Protein AF-A0A2M7XWM3-F1 (afdb_monomer_lite)

Foldseek 3Di:
DLVQQVLLVVVVDAAEAEAQQDPDDDDPVSRPPHHYDYDNHHPDPVVRVVVVVVVCVVVPDPDDDDDDPPCPDHSVCVVVVVVVVD

Sequence (86 aa):
MKRLLPALFDTGLAIMILDDGSTDGLIEAEIHPAQFVRFPQNRGKGAVLKDGFEMARAAGFDFAVTLDADGQHPVTSVPAFLKSIK

Secondary structure (DSSP, 8-state):
-TTTHHHHHTTT---EEEEES-SSPPPGGGSTTSEEEEESS---HHHHHHHHHHHHHHTT-S------TTS-S-GGGHHHHHHHT-

pLDDT: mean 83.13, std 10.82, range [53.81, 96.88]

Radius of gyration: 13.06 Å; chains: 1; bounding box: 24×28×36 Å

Structure (mmCIF, N/CA/C/O backbone):
data_AF-A0A2M7XWM3-F1
#
_entry.id   AF-A0A2M7XWM3-F1
#
loop_
_atom_site.group_PDB
_atom_site.id
_atom_site.type_symbol
_atom_site.label_atom_id
_atom_site.label_alt_id
_atom_site.label_comp_id
_atom_site.label_asym_id
_atom_site.label_entity_id
_atom_site.label_seq_id
_atom_site.pdbx_PDB_ins_code
_atom_site.Cartn_x
_atom_site.Cartn_y
_atom_site.Cartn_z
_atom_site.occupancy
_atom_site.B_iso_or_equiv
_atom_site.auth_seq_id
_atom_site.auth_comp_id
_atom_site.auth_asym_id
_atom_site.auth_atom_id
_atom_site.pdbx_PDB_model_num
ATOM 1 N N . MET A 1 1 ? 4.688 -11.992 -1.366 1.00 60.97 1 MET A N 1
ATOM 2 C CA . MET A 1 1 ? 3.331 -11.406 -1.465 1.00 60.97 1 MET A CA 1
ATOM 3 C C . MET A 1 1 ? 2.163 -12.395 -1.344 1.00 60.97 1 MET A C 1
ATOM 5 O O . MET A 1 1 ? 1.351 -12.193 -0.456 1.00 60.97 1 MET A O 1
ATOM 9 N N . LYS A 1 2 ? 2.058 -13.478 -2.140 1.00 60.12 2 LYS A N 1
ATOM 10 C CA . LYS A 1 2 ? 0.880 -14.395 -2.136 1.00 60.12 2 LYS A CA 1
ATOM 11 C C . LYS A 1 2 ? 0.423 -14.927 -0.764 1.00 60.12 2 LYS A 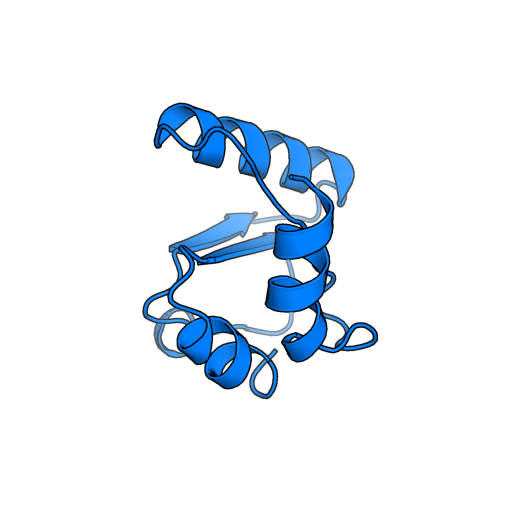C 1
ATOM 13 O O . LYS A 1 2 ? -0.754 -15.192 -0.576 1.00 60.12 2 LYS A O 1
ATOM 18 N N . ARG A 1 3 ? 1.342 -15.075 0.200 1.00 66.50 3 ARG A N 1
ATOM 19 C CA . ARG A 1 3 ? 1.030 -15.531 1.571 1.00 66.50 3 ARG A CA 1
ATOM 20 C C . ARG A 1 3 ? 0.555 -14.410 2.507 1.00 66.50 3 ARG A C 1
ATOM 22 O O . ARG A 1 3 ? -0.037 -14.709 3.532 1.00 66.50 3 ARG A O 1
ATOM 29 N N . LEU A 1 4 ? 0.837 -13.148 2.174 1.00 72.19 4 LEU A N 1
ATOM 30 C CA . LEU A 1 4 ? 0.515 -11.978 3.001 1.00 72.19 4 LEU A CA 1
ATOM 31 C C . LEU A 1 4 ? -0.886 -11.437 2.702 1.00 72.19 4 LEU A C 1
ATOM 33 O O . LEU A 1 4 ? -1.568 -10.987 3.616 1.00 72.19 4 LEU A O 1
ATOM 37 N N . LEU A 1 5 ? -1.318 -11.507 1.439 1.00 75.50 5 LEU A N 1
ATOM 38 C CA . LEU A 1 5 ? -2.581 -10.919 0.984 1.00 75.50 5 LEU A CA 1
ATOM 39 C C . LEU A 1 5 ? -3.816 -11.461 1.716 1.00 75.50 5 LEU A C 1
ATOM 41 O O . LEU A 1 5 ? -4.590 -10.633 2.185 1.00 75.50 5 LEU A O 1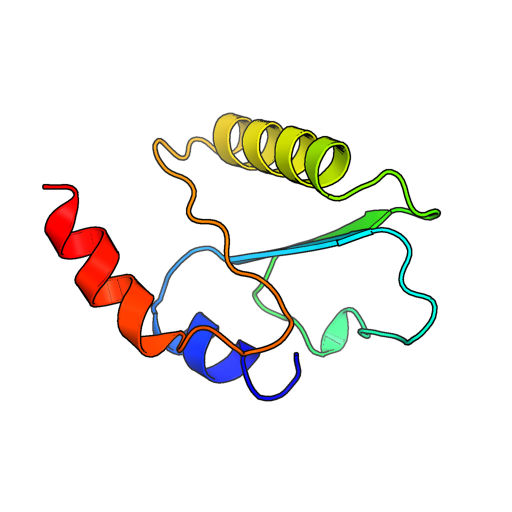
ATOM 45 N N . PRO A 1 6 ? -3.993 -12.787 1.916 1.00 77.94 6 PRO A N 1
ATOM 46 C CA . PRO A 1 6 ? -5.163 -13.288 2.639 1.00 77.94 6 PRO A CA 1
ATOM 47 C C . PRO A 1 6 ? -5.249 -12.726 4.063 1.00 77.94 6 PRO A C 1
ATOM 49 O O . PRO A 1 6 ? -6.276 -12.189 4.458 1.00 77.94 6 PRO A O 1
ATOM 52 N N . ALA A 1 7 ? -4.127 -12.737 4.792 1.00 77.81 7 ALA A N 1
ATOM 53 C CA . ALA A 1 7 ? -4.070 -12.214 6.154 1.00 77.81 7 ALA A CA 1
ATOM 54 C C . ALA A 1 7 ? -4.306 -10.697 6.221 1.00 77.81 7 ALA A C 1
ATOM 56 O O . ALA A 1 7 ? -4.834 -10.209 7.216 1.00 77.81 7 ALA A O 1
ATOM 57 N N . LEU A 1 8 ? -3.907 -9.947 5.185 1.00 79.69 8 LEU A N 1
ATOM 58 C CA . LEU A 1 8 ? -4.208 -8.519 5.083 1.00 79.69 8 LEU A CA 1
ATOM 59 C C . LEU A 1 8 ? -5.708 -8.310 4.857 1.00 79.69 8 LEU A C 1
ATOM 61 O O . LEU A 1 8 ? -6.308 -7.496 5.553 1.00 79.69 8 LEU A O 1
ATOM 65 N N . PHE A 1 9 ? -6.331 -9.065 3.950 1.00 82.38 9 PHE A N 1
ATOM 66 C CA . PHE A 1 9 ? -7.764 -8.945 3.662 1.00 82.38 9 PHE A CA 1
ATOM 67 C C . PHE A 1 9 ? -8.647 -9.284 4.866 1.00 82.38 9 PHE A C 1
ATOM 69 O O . PHE A 1 9 ? -9.649 -8.605 5.089 1.00 82.38 9 PHE A O 1
ATOM 76 N N . ASP A 1 10 ? -8.226 -10.229 5.706 1.00 83.81 10 ASP A N 1
ATOM 77 C CA . ASP A 1 10 ? -8.935 -10.580 6.941 1.00 83.81 10 ASP A CA 1
ATOM 78 C C . ASP A 1 10 ? -8.952 -9.444 7.986 1.00 83.81 10 ASP A C 1
ATOM 80 O O . ASP A 1 10 ? -9.748 -9.475 8.924 1.00 83.81 10 ASP A O 1
ATOM 84 N N . THR A 1 11 ? -8.107 -8.413 7.843 1.00 82.06 11 THR A N 1
ATOM 85 C CA . THR A 1 11 ? -8.113 -7.256 8.759 1.00 82.06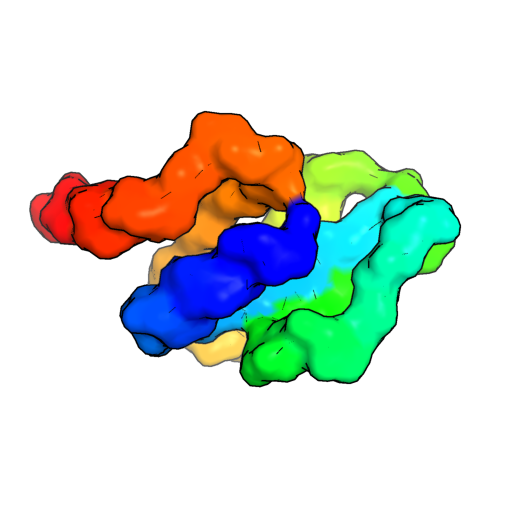 11 THR A CA 1
ATOM 86 C C . THR A 1 11 ? -9.306 -6.320 8.552 1.00 82.06 11 THR A C 1
ATOM 88 O O . THR A 1 11 ? -9.598 -5.514 9.436 1.00 82.06 11 THR A O 1
ATOM 91 N N . GLY A 1 12 ? -9.971 -6.384 7.391 1.00 84.88 12 GLY A N 1
ATOM 92 C CA . GLY A 1 12 ? -11.019 -5.434 7.000 1.00 84.88 12 GLY A CA 1
ATOM 93 C C . GLY A 1 12 ? -10.514 -4.012 6.717 1.00 84.88 12 GLY A C 1
ATOM 94 O O . GLY A 1 12 ? -11.324 -3.096 6.578 1.00 84.88 12 GLY A O 1
ATOM 95 N N . LEU A 1 13 ? -9.195 -3.804 6.650 1.00 87.38 13 LEU A N 1
ATOM 96 C CA . LEU A 1 13 ? -8.591 -2.515 6.316 1.00 87.38 13 LEU A CA 1
ATOM 97 C C . LEU A 1 13 ? -8.591 -2.278 4.803 1.00 87.38 13 LEU A C 1
ATOM 99 O O . LEU A 1 13 ? -8.493 -3.212 4.005 1.00 87.38 13 LEU A O 1
ATOM 103 N N . ALA A 1 14 ? -8.625 -1.005 4.409 1.00 90.88 14 ALA A N 1
ATOM 104 C CA . ALA A 1 14 ? -8.294 -0.620 3.045 1.00 90.88 14 ALA A CA 1
ATOM 105 C C . ALA A 1 14 ? -6.804 -0.898 2.789 1.00 90.88 14 ALA A C 1
ATOM 107 O O . ALA A 1 14 ? -5.947 -0.475 3.566 1.00 90.88 14 ALA A O 1
ATOM 108 N N . ILE A 1 15 ? -6.497 -1.619 1.710 1.00 91.25 15 ILE A N 1
ATOM 109 C CA . ILE A 1 15 ? -5.132 -2.043 1.382 1.00 91.25 15 ILE A CA 1
ATOM 110 C C . ILE A 1 15 ? -4.726 -1.434 0.049 1.00 91.25 15 ILE A C 1
ATOM 112 O O . ILE A 1 15 ? -5.447 -1.538 -0.944 1.00 91.25 15 ILE A O 1
ATOM 116 N N . MET A 1 16 ? -3.537 -0.839 0.039 1.00 91.69 16 MET A N 1
ATOM 117 C CA . MET A 1 16 ? -2.882 -0.318 -1.150 1.00 91.69 16 MET A CA 1
ATOM 118 C C . MET A 1 16 ? -1.521 -0.987 -1.298 1.00 91.69 16 MET A C 1
ATOM 120 O O . MET A 1 16 ? -0.731 -1.026 -0.355 1.00 91.69 16 MET A O 1
ATOM 124 N N . ILE A 1 17 ? -1.251 -1.515 -2.485 1.00 91.00 17 ILE A N 1
ATOM 125 C CA . ILE A 1 17 ? 0.013 -2.156 -2.830 1.00 91.00 17 ILE A CA 1
ATOM 126 C C . ILE A 1 17 ? 0.721 -1.259 -3.832 1.00 91.00 17 ILE A C 1
ATOM 128 O O . ILE A 1 17 ? 0.182 -0.958 -4.898 1.00 91.00 17 ILE A O 1
ATOM 132 N N . LEU A 1 18 ? 1.935 -0.849 -3.479 1.00 91.44 18 LEU A N 1
ATOM 133 C CA . LEU A 1 18 ? 2.779 -0.009 -4.312 1.00 91.44 18 LEU A CA 1
ATOM 134 C C . LEU A 1 18 ? 3.965 -0.831 -4.818 1.00 91.44 18 LEU A C 1
ATOM 136 O O . LEU A 1 18 ? 4.776 -1.301 -4.022 1.00 91.44 18 LEU A O 1
ATOM 140 N N . ASP A 1 19 ? 4.054 -1.005 -6.131 1.00 90.81 19 ASP A N 1
ATOM 141 C CA . ASP A 1 19 ? 5.132 -1.739 -6.795 1.00 90.81 19 ASP A CA 1
ATOM 142 C C . ASP A 1 19 ? 6.106 -0.763 -7.469 1.00 90.81 19 ASP A C 1
ATOM 144 O O . ASP A 1 19 ? 5.760 -0.098 -8.446 1.00 90.81 19 ASP A O 1
ATOM 148 N N . ASP A 1 20 ? 7.331 -0.681 -6.946 1.00 91.50 20 ASP A N 1
ATOM 149 C CA . ASP A 1 20 ? 8.392 0.223 -7.405 1.00 91.50 20 ASP A CA 1
ATOM 150 C C . ASP A 1 20 ? 9.210 -0.351 -8.576 1.00 91.50 20 ASP A C 1
ATOM 152 O O . ASP A 1 20 ? 10.434 -0.496 -8.508 1.00 91.50 20 ASP A O 1
ATOM 156 N N . GLY A 1 21 ? 8.527 -0.715 -9.662 1.00 87.56 21 GLY A N 1
ATOM 157 C CA . GLY A 1 21 ? 9.178 -1.213 -10.872 1.00 87.56 21 GLY A CA 1
ATOM 158 C C . GLY A 1 21 ? 9.755 -2.620 -10.737 1.00 87.56 21 GLY A C 1
ATOM 159 O O . GLY A 1 21 ? 10.785 -2.906 -11.351 1.00 87.56 21 GLY A O 1
ATOM 160 N N . SER A 1 22 ? 9.106 -3.499 -9.965 1.00 84.19 22 SER A N 1
ATOM 161 C CA . SER A 1 22 ? 9.497 -4.912 -9.887 1.00 84.19 22 SER A CA 1
ATOM 162 C C . SER A 1 22 ? 9.458 -5.547 -11.277 1.00 84.19 22 SER A C 1
ATOM 164 O O . SER A 1 22 ? 8.581 -5.257 -12.098 1.00 84.19 22 SER A O 1
ATOM 166 N N . THR A 1 23 ? 10.429 -6.409 -11.565 1.00 81.94 23 THR A N 1
ATOM 167 C CA . THR A 1 23 ? 10.530 -7.141 -12.839 1.00 81.94 23 THR A CA 1
ATOM 168 C C . THR A 1 23 ? 9.885 -8.522 -12.757 1.00 81.94 23 THR A C 1
ATOM 170 O O . THR A 1 23 ? 9.560 -9.115 -13.785 1.00 81.94 23 THR A O 1
ATOM 173 N N . ASP A 1 24 ? 9.634 -9.008 -11.544 1.00 73.12 24 ASP A N 1
ATOM 174 C CA . ASP A 1 24 ? 8.936 -10.238 -11.220 1.00 73.12 24 ASP A CA 1
ATOM 175 C C . ASP A 1 24 ? 7.497 -9.943 -10.768 1.00 73.12 24 ASP A C 1
ATOM 177 O O . ASP A 1 24 ? 7.215 -9.258 -9.789 1.00 73.12 24 ASP A O 1
ATOM 181 N N . GLY A 1 25 ? 6.558 -10.428 -11.581 1.00 62.47 25 GLY A N 1
ATOM 182 C CA . GLY A 1 25 ? 5.156 -10.041 -11.558 1.00 62.47 25 GLY A CA 1
ATOM 183 C C . GLY A 1 25 ? 4.412 -10.349 -10.261 1.00 62.47 25 GLY A C 1
ATOM 184 O O . GLY A 1 25 ? 4.221 -11.505 -9.883 1.00 62.47 25 GLY A O 1
ATOM 185 N N . LEU A 1 26 ? 3.826 -9.299 -9.694 1.00 65.94 26 LEU A N 1
ATOM 186 C CA . LEU A 1 26 ? 2.455 -9.387 -9.217 1.00 65.94 26 LEU A CA 1
ATOM 187 C C . LEU A 1 26 ? 1.498 -9.162 -10.388 1.00 65.94 26 LEU A C 1
ATOM 189 O O . LEU A 1 26 ? 1.636 -8.204 -11.149 1.00 65.94 26 LEU A O 1
ATOM 193 N N . ILE A 1 27 ? 0.538 -10.071 -10.537 1.00 64.81 27 ILE A N 1
ATOM 194 C CA . ILE A 1 27 ? -0.562 -9.926 -11.488 1.00 64.81 27 ILE A CA 1
ATOM 195 C C . ILE A 1 27 ? -1.696 -9.230 -10.741 1.00 64.81 27 ILE A C 1
ATOM 197 O O . ILE A 1 27 ? -2.097 -9.679 -9.670 1.00 64.81 27 ILE A O 1
ATOM 201 N N . GLU A 1 28 ? -2.225 -8.154 -11.315 1.00 63.72 28 GLU A N 1
ATOM 202 C CA . GLU A 1 28 ? -3.264 -7.307 -10.714 1.00 63.72 28 GLU A CA 1
ATOM 203 C C . GLU A 1 28 ? -4.526 -8.080 -10.279 1.00 63.72 28 GLU A C 1
ATOM 205 O O . GLU A 1 28 ? -5.191 -7.733 -9.309 1.00 63.72 28 GLU A O 1
ATOM 210 N N . ALA A 1 29 ? -4.808 -9.211 -10.927 1.00 62.03 29 ALA A N 1
ATOM 211 C CA . ALA A 1 29 ? -5.905 -10.100 -10.557 1.00 62.03 29 ALA A CA 1
ATOM 212 C C . ALA A 1 29 ? -5.706 -10.826 -9.208 1.00 62.03 29 ALA A C 1
ATOM 214 O O . ALA A 1 29 ? -6.684 -11.214 -8.577 1.00 62.03 29 ALA A O 1
ATOM 215 N N . GLU A 1 30 ? -4.466 -11.022 -8.747 1.00 72.06 30 GLU A N 1
ATOM 216 C CA . GLU A 1 30 ? -4.165 -11.763 -7.508 1.00 72.06 30 GLU A CA 1
ATOM 217 C C . GLU A 1 30 ? -4.272 -10.902 -6.242 1.00 72.06 30 GLU A C 1
ATOM 219 O O . GLU A 1 30 ? -4.132 -11.409 -5.131 1.00 72.06 30 GLU A O 1
ATOM 224 N N . ILE A 1 31 ? -4.492 -9.600 -6.410 1.00 78.69 31 ILE A N 1
ATOM 225 C CA . ILE A 1 31 ? -4.445 -8.600 -5.342 1.00 78.69 31 ILE A 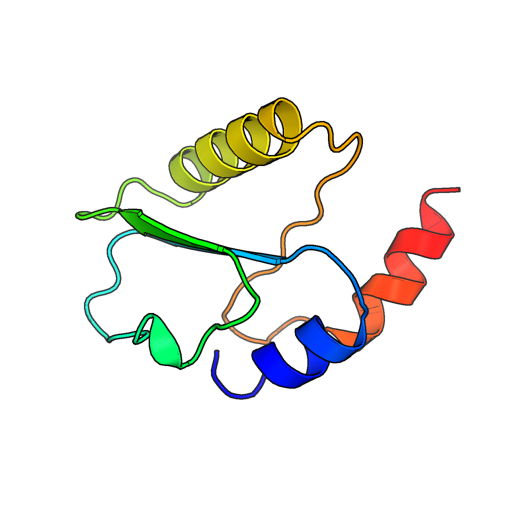CA 1
ATOM 226 C C . ILE A 1 31 ? -5.792 -7.970 -5.044 1.00 78.69 31 ILE A C 1
ATOM 228 O O . ILE A 1 31 ? -5.876 -7.172 -4.122 1.00 78.69 31 ILE A O 1
ATOM 232 N N . HIS A 1 32 ? -6.862 -8.365 -5.729 1.00 78.38 32 HIS A N 1
ATOM 233 C CA . HIS A 1 32 ? -8.206 -7.933 -5.363 1.00 78.38 32 HIS A CA 1
ATOM 234 C C . HIS A 1 32 ? -8.567 -8.415 -3.938 1.00 78.38 32 HIS A C 1
ATOM 236 O O . HIS A 1 32 ? -8.342 -9.591 -3.636 1.00 78.38 32 HIS A O 1
ATOM 242 N N . PRO A 1 33 ? -9.166 -7.573 -3.067 1.00 85.19 33 PRO A N 1
ATOM 243 C CA . PRO A 1 33 ? -9.701 -6.222 -3.312 1.00 85.19 33 PRO A CA 1
ATOM 244 C C . PRO A 1 33 ? -8.732 -5.044 -3.069 1.00 85.19 33 PRO A C 1
ATOM 246 O O . PRO A 1 33 ? -9.190 -3.906 -2.993 1.00 85.19 33 PRO A O 1
ATOM 249 N N . ALA A 1 34 ? -7.424 -5.262 -2.910 1.00 88.25 34 ALA A N 1
ATOM 250 C CA . ALA A 1 34 ? -6.473 -4.161 -2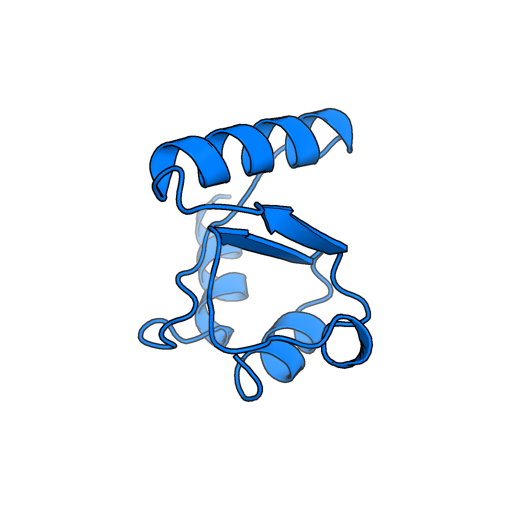.743 1.00 88.25 34 ALA A CA 1
ATOM 251 C C . ALA A 1 34 ? -6.406 -3.260 -3.981 1.00 88.25 34 ALA A C 1
ATOM 253 O O . ALA A 1 34 ? -6.461 -3.720 -5.123 1.00 88.25 34 ALA A O 1
ATOM 254 N N . GLN A 1 35 ? -6.179 -1.971 -3.738 1.00 90.12 35 GLN A N 1
ATOM 255 C CA . GLN A 1 35 ? -5.763 -1.044 -4.778 1.00 90.12 35 GLN A CA 1
ATOM 256 C C . GLN A 1 35 ? -4.302 -1.324 -5.144 1.00 90.12 35 GLN A C 1
ATOM 258 O O . GLN A 1 35 ? -3.439 -1.378 -4.266 1.00 90.12 35 GLN A O 1
ATOM 263 N N . PHE A 1 36 ? -4.009 -1.463 -6.434 1.00 89.44 36 PHE A N 1
ATOM 264 C CA . PHE A 1 36 ? -2.650 -1.671 -6.924 1.00 89.44 36 PHE A CA 1
ATOM 265 C C . PHE A 1 36 ? -2.154 -0.467 -7.705 1.00 89.44 36 PHE A C 1
ATOM 267 O O . PHE A 1 36 ? -2.846 0.043 -8.582 1.00 89.44 36 PHE A O 1
ATOM 274 N N . VAL A 1 37 ? -0.937 -0.027 -7.402 1.00 90.88 37 VAL A N 1
ATOM 275 C CA . VAL A 1 37 ? -0.252 1.021 -8.154 1.00 90.88 37 VAL A CA 1
ATOM 276 C C . VAL A 1 37 ? 1.138 0.522 -8.497 1.00 90.88 37 VAL A C 1
ATOM 278 O O . VAL A 1 37 ? 1.957 0.277 -7.612 1.00 90.88 37 VAL A O 1
ATOM 281 N N . ARG A 1 38 ? 1.409 0.391 -9.795 1.00 89.88 38 ARG A N 1
ATOM 282 C CA . ARG A 1 38 ? 2.715 -0.016 -10.305 1.00 89.88 38 ARG A CA 1
ATOM 283 C C . ARG A 1 38 ? 3.420 1.150 -10.971 1.00 89.88 38 ARG A C 1
ATOM 285 O O . ARG A 1 38 ? 2.887 1.777 -11.884 1.00 89.88 38 ARG A O 1
ATOM 292 N N . PHE A 1 39 ? 4.650 1.396 -10.546 1.00 90.81 39 PHE A N 1
ATOM 293 C CA . PHE A 1 39 ? 5.553 2.335 -11.187 1.00 90.81 39 PHE A CA 1
ATOM 294 C C . PHE A 1 39 ? 6.354 1.612 -12.277 1.00 90.81 39 PHE A C 1
ATOM 296 O O . PHE A 1 39 ? 6.778 0.476 -12.076 1.00 90.81 39 PHE A O 1
ATOM 303 N N . PRO A 1 40 ? 6.564 2.235 -13.451 1.00 88.00 40 PRO A N 1
ATOM 304 C CA . PRO A 1 40 ? 7.215 1.574 -14.586 1.00 88.00 40 PRO A CA 1
ATOM 305 C C . PRO A 1 40 ? 8.722 1.352 -14.386 1.00 88.00 40 PRO A C 1
ATOM 307 O O . PRO A 1 40 ? 9.323 0.547 -15.089 1.00 88.00 40 PRO A O 1
ATOM 310 N N . GLN A 1 41 ? 9.336 2.071 -13.447 1.00 90.06 41 GLN A N 1
ATOM 311 C CA . GLN A 1 41 ? 10.758 2.004 -13.131 1.00 90.06 41 GLN A CA 1
ATOM 312 C C . GLN A 1 41 ? 10.958 2.224 -11.632 1.00 90.06 41 GLN A C 1
ATOM 314 O O . GLN A 1 41 ? 10.147 2.910 -11.009 1.00 90.06 41 GLN A O 1
ATOM 319 N N . ASN A 1 42 ? 12.055 1.696 -11.090 1.00 91.94 42 ASN A N 1
ATOM 320 C CA . ASN A 1 42 ? 12.436 1.909 -9.698 1.00 91.94 42 ASN A CA 1
ATOM 321 C C . ASN A 1 42 ? 12.736 3.398 -9.446 1.00 91.94 42 ASN A C 1
ATOM 323 O O . ASN A 1 42 ? 13.631 3.983 -10.062 1.00 91.94 42 ASN A O 1
ATOM 327 N N . ARG A 1 43 ? 11.947 4.015 -8.566 1.00 93.56 43 ARG A N 1
ATOM 328 C CA . ARG A 1 43 ? 12.037 5.416 -8.122 1.00 93.56 43 ARG A CA 1
ATOM 329 C C . ARG A 1 43 ? 12.580 5.531 -6.697 1.00 93.56 43 ARG A C 1
ATOM 331 O O . ARG A 1 43 ? 12.876 6.639 -6.248 1.00 93.56 43 ARG A O 1
ATOM 338 N N . GLY A 1 44 ? 12.705 4.409 -5.998 1.00 92.81 44 GLY A N 1
ATOM 339 C CA . GLY A 1 44 ? 13.102 4.304 -4.607 1.00 92.81 44 GLY A CA 1
ATOM 340 C C . GLY A 1 44 ? 11.905 4.326 -3.651 1.00 92.81 44 GLY A C 1
ATOM 341 O O . GLY A 1 44 ? 10.959 5.105 -3.804 1.00 92.81 44 GLY A O 1
ATOM 342 N N . LYS A 1 45 ? 12.013 3.536 -2.571 1.00 90.19 45 LYS A N 1
ATOM 343 C CA . LYS A 1 45 ? 10.980 3.356 -1.530 1.00 90.19 45 LYS A CA 1
ATOM 344 C C . LYS A 1 45 ? 10.390 4.673 -1.018 1.00 90.19 45 LYS A C 1
ATOM 346 O O . LYS A 1 45 ? 9.180 4.785 -0.875 1.00 90.19 45 LYS A O 1
ATOM 351 N N . GLY A 1 46 ? 11.220 5.685 -0.764 1.00 94.19 46 GLY A N 1
ATOM 352 C CA . GLY A 1 46 ? 10.749 6.979 -0.257 1.00 94.19 46 GLY A CA 1
ATOM 353 C C . GLY A 1 46 ? 9.839 7.731 -1.235 1.00 94.19 46 GLY A C 1
ATOM 354 O O . GLY A 1 46 ? 8.841 8.310 -0.812 1.00 94.19 46 GLY A O 1
ATOM 355 N N . ALA A 1 47 ? 10.149 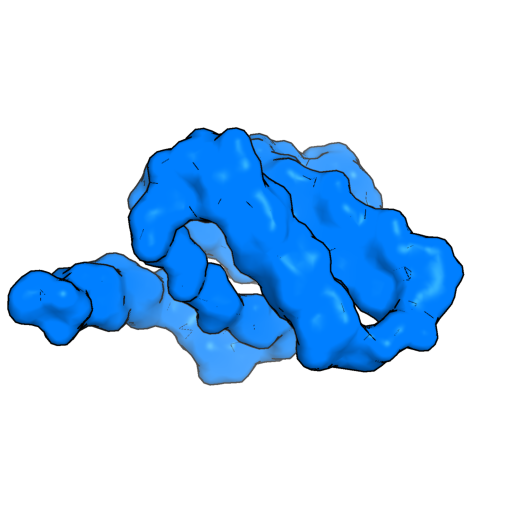7.693 -2.535 1.00 95.50 47 ALA A N 1
ATOM 356 C CA . ALA A 1 47 ? 9.332 8.339 -3.561 1.00 95.50 47 ALA A CA 1
ATOM 357 C C . ALA A 1 47 ? 7.969 7.651 -3.689 1.00 95.50 47 ALA A C 1
ATOM 359 O O . ALA A 1 47 ? 6.937 8.315 -3.717 1.00 95.50 47 ALA A O 1
ATOM 360 N N . VAL A 1 48 ? 7.974 6.318 -3.686 1.00 94.50 48 VAL A N 1
ATOM 361 C CA . VAL A 1 48 ? 6.756 5.511 -3.751 1.00 94.50 48 VAL A CA 1
ATOM 362 C C . VAL A 1 48 ? 5.881 5.697 -2.512 1.00 94.50 48 VAL A C 1
ATOM 364 O O . VAL A 1 48 ? 4.681 5.923 -2.643 1.00 94.50 48 VAL A O 1
ATOM 367 N N . LEU A 1 49 ? 6.464 5.683 -1.310 1.00 94.69 49 LEU A N 1
ATOM 368 C CA . LEU A 1 49 ? 5.719 5.917 -0.070 1.00 94.69 49 LEU A CA 1
ATOM 369 C C . LEU A 1 49 ? 5.094 7.312 -0.020 1.00 94.69 49 LEU A C 1
ATOM 371 O O . LEU A 1 49 ? 3.959 7.448 0.425 1.00 94.69 49 LEU A O 1
ATOM 375 N N . LYS A 1 50 ? 5.805 8.340 -0.500 1.00 96.25 50 LYS A N 1
ATOM 376 C CA . LYS A 1 50 ? 5.261 9.699 -0.585 1.00 96.25 50 LYS A CA 1
ATOM 377 C C . LYS A 1 50 ? 4.007 9.743 -1.460 1.00 96.25 50 LYS A C 1
ATOM 379 O O . LYS A 1 50 ? 2.996 10.286 -1.024 1.00 96.25 50 LYS A O 1
ATOM 384 N N . ASP A 1 51 ? 4.060 9.141 -2.647 1.00 95.75 51 ASP A N 1
ATOM 385 C CA . ASP A 1 51 ? 2.898 9.060 -3.536 1.00 95.75 51 ASP A CA 1
ATOM 386 C C . ASP A 1 51 ? 1.760 8.264 -2.866 1.00 95.75 51 ASP A C 1
ATOM 388 O O . ASP A 1 51 ? 0.604 8.682 -2.903 1.00 95.75 51 ASP A O 1
ATOM 392 N N . GLY A 1 52 ? 2.091 7.170 -2.170 1.00 95.38 52 GLY A N 1
ATOM 393 C CA . GLY A 1 52 ? 1.160 6.387 -1.352 1.00 95.38 52 GLY A CA 1
ATOM 394 C C . GLY A 1 52 ? 0.415 7.203 -0.299 1.00 95.38 52 GLY A C 1
ATOM 395 O O . GLY A 1 52 ? -0.808 7.115 -0.191 1.00 95.38 52 GLY A O 1
ATOM 396 N N . PHE A 1 53 ? 1.134 8.027 0.461 1.00 96.12 53 PHE A N 1
ATOM 397 C CA . PHE A 1 53 ? 0.536 8.874 1.490 1.00 96.12 53 PHE A CA 1
ATOM 398 C C . PHE A 1 53 ? -0.343 9.977 0.904 1.00 96.12 53 PHE A C 1
ATOM 400 O O . PHE A 1 53 ? -1.407 10.247 1.455 1.00 96.12 53 PHE A O 1
ATOM 407 N N . GLU A 1 54 ? 0.044 10.580 -0.222 1.00 96.56 54 GLU A N 1
ATOM 408 C CA . GLU A 1 54 ? -0.821 11.551 -0.902 1.00 96.56 54 GLU A CA 1
ATOM 409 C C . GLU A 1 54 ? -2.104 10.896 -1.424 1.00 96.56 54 GLU A C 1
ATOM 411 O O . GLU A 1 54 ? -3.180 11.473 -1.279 1.00 96.56 54 GLU A O 1
ATOM 416 N N . MET A 1 55 ? -2.025 9.671 -1.958 1.00 95.88 55 MET A N 1
ATOM 417 C CA . MET A 1 55 ? -3.209 8.913 -2.376 1.00 95.88 55 MET A CA 1
ATOM 418 C C . MET A 1 55 ? -4.121 8.572 -1.190 1.00 95.88 55 MET A C 1
ATOM 420 O O . MET A 1 55 ? -5.331 8.776 -1.277 1.00 95.88 55 MET A O 1
ATOM 424 N N . ALA A 1 56 ? -3.561 8.112 -0.067 1.00 95.19 56 ALA A N 1
ATOM 425 C CA . ALA A 1 56 ? -4.332 7.838 1.148 1.00 95.19 56 ALA A CA 1
ATOM 426 C C . ALA A 1 56 ? -5.006 9.111 1.691 1.00 95.19 56 ALA A C 1
ATOM 428 O O . ALA A 1 56 ? -6.196 9.110 2.007 1.00 95.19 56 ALA A O 1
ATOM 429 N N . ARG A 1 57 ? -4.274 10.229 1.722 1.00 96.12 57 ARG A N 1
ATOM 430 C CA . ARG A 1 57 ? -4.806 11.529 2.138 1.00 96.12 57 ARG A CA 1
ATOM 431 C C . ARG A 1 57 ? -5.932 12.004 1.219 1.00 96.12 57 ARG A C 1
ATOM 433 O O . ARG A 1 57 ? -6.964 12.453 1.706 1.00 96.12 57 ARG A O 1
ATOM 440 N N . ALA A 1 58 ? -5.762 11.883 -0.098 1.00 96.88 58 ALA A N 1
ATOM 441 C CA . ALA A 1 58 ? -6.782 12.251 -1.081 1.00 96.88 58 ALA A CA 1
ATOM 442 C C . ALA A 1 58 ? -8.046 11.378 -0.985 1.00 96.88 58 ALA A C 1
ATOM 444 O O . ALA A 1 58 ? -9.141 11.858 -1.268 1.00 96.88 58 ALA A O 1
ATOM 445 N N . ALA A 1 59 ? -7.906 10.123 -0.547 1.00 95.06 59 ALA A N 1
ATOM 446 C CA . ALA A 1 59 ? -9.021 9.220 -0.266 1.00 95.06 59 ALA A CA 1
ATOM 447 C C . ALA A 1 59 ? -9.703 9.475 1.097 1.00 95.06 59 ALA A C 1
ATOM 449 O O . ALA A 1 59 ? -10.691 8.814 1.411 1.00 95.06 59 ALA A O 1
ATOM 450 N N . GLY A 1 60 ? -9.214 10.437 1.890 1.00 96.25 60 GLY A N 1
ATOM 451 C CA . GLY A 1 60 ? -9.821 10.845 3.159 1.00 96.25 60 GLY A CA 1
ATOM 452 C C . GLY A 1 60 ? -9.392 10.024 4.376 1.00 96.25 60 GLY A C 1
ATOM 453 O O . GLY A 1 60 ? -10.092 10.042 5.384 1.00 96.25 60 GLY A O 1
ATOM 454 N N . PHE A 1 61 ? -8.271 9.299 4.306 1.00 94.12 61 PHE A N 1
ATOM 455 C CA . PHE A 1 61 ? -7.729 8.586 5.464 1.00 94.12 61 PHE A CA 1
ATOM 456 C C . PHE A 1 61 ? -6.909 9.517 6.368 1.00 94.12 61 PHE A C 1
ATOM 458 O O . PHE A 1 61 ? -6.032 10.239 5.893 1.00 94.12 61 PHE A O 1
ATOM 465 N N . ASP A 1 62 ? -7.136 9.432 7.680 1.00 90.69 62 ASP A N 1
ATOM 466 C CA . ASP A 1 62 ? -6.358 10.168 8.691 1.00 90.69 62 ASP A CA 1
ATOM 467 C C . ASP A 1 62 ? -5.018 9.491 9.026 1.00 90.69 62 ASP A C 1
ATOM 469 O O . ASP A 1 62 ? -4.065 10.142 9.454 1.00 90.69 62 ASP A O 1
ATOM 473 N N . PHE A 1 63 ? -4.939 8.171 8.832 1.00 89.38 63 PHE A N 1
ATOM 474 C CA . PHE A 1 63 ? -3.782 7.354 9.185 1.00 89.38 63 PHE A CA 1
ATOM 475 C C . PHE A 1 63 ? -3.414 6.405 8.049 1.00 89.38 63 PHE A C 1
ATOM 477 O O . PHE A 1 63 ? -4.281 5.821 7.400 1.00 89.38 63 PHE A O 1
ATOM 484 N N . ALA A 1 64 ? -2.112 6.196 7.868 1.00 90.81 64 ALA A N 1
ATOM 485 C CA . ALA A 1 64 ? -1.565 5.180 6.983 1.00 90.81 64 ALA A CA 1
ATOM 486 C C . ALA A 1 64 ? -0.521 4.352 7.741 1.00 90.81 64 ALA A C 1
ATOM 488 O O . ALA A 1 64 ? 0.308 4.896 8.470 1.00 90.81 64 ALA A O 1
ATOM 489 N N . VAL A 1 65 ? -0.557 3.034 7.552 1.00 88.88 65 VAL A N 1
ATOM 490 C CA . VAL A 1 65 ? 0.443 2.097 8.076 1.00 88.88 65 VAL A CA 1
ATOM 491 C C . VAL A 1 65 ? 1.172 1.494 6.889 1.00 88.88 65 VAL A C 1
ATOM 493 O O . VAL A 1 65 ? 0.543 1.040 5.936 1.00 88.88 65 VAL A O 1
ATOM 496 N N . THR A 1 66 ? 2.499 1.494 6.941 1.00 89.81 66 THR A N 1
ATOM 497 C CA . THR A 1 66 ? 3.334 0.879 5.911 1.00 89.81 66 THR A CA 1
ATOM 498 C C . THR A 1 66 ? 3.835 -0.475 6.395 1.00 89.81 66 THR A C 1
ATOM 500 O O . THR A 1 66 ? 4.142 -0.660 7.573 1.00 89.81 66 THR A O 1
ATOM 503 N N . LEU A 1 67 ? 3.904 -1.436 5.478 1.00 86.12 67 LEU A N 1
ATOM 504 C CA . LEU A 1 67 ? 4.414 -2.776 5.735 1.00 86.12 67 LEU A CA 1
ATOM 505 C C . LEU A 1 67 ? 5.296 -3.190 4.561 1.00 86.12 67 LEU A C 1
ATOM 507 O O . LEU A 1 67 ? 4.888 -3.054 3.407 1.00 86.12 67 LEU A O 1
ATOM 511 N N . ASP A 1 68 ? 6.488 -3.702 4.851 1.00 83.12 68 ASP A N 1
ATOM 512 C CA . ASP A 1 68 ? 7.359 -4.246 3.816 1.00 83.12 68 ASP A CA 1
ATOM 513 C C . ASP A 1 68 ? 6.842 -5.595 3.295 1.00 83.12 68 ASP A C 1
ATOM 515 O O . ASP A 1 68 ? 6.338 -6.448 4.029 1.00 83.12 68 ASP A O 1
ATOM 519 N N . ALA A 1 69 ? 6.964 -5.781 1.982 1.00 75.19 69 ALA A N 1
ATOM 520 C CA . ALA A 1 69 ? 6.447 -6.939 1.256 1.00 75.19 69 ALA A CA 1
ATOM 521 C C . ALA A 1 69 ? 7.276 -8.227 1.433 1.00 75.19 69 ALA A C 1
ATOM 523 O O . ALA A 1 69 ? 6.890 -9.286 0.919 1.00 75.19 69 ALA A O 1
ATOM 524 N N . ASP A 1 70 ? 8.414 -8.137 2.126 1.00 74.94 70 ASP A N 1
ATOM 525 C CA . ASP A 1 70 ? 9.366 -9.231 2.344 1.00 74.94 70 ASP A CA 1
ATOM 526 C C . ASP A 1 70 ? 8.871 -10.276 3.360 1.00 74.94 70 ASP A C 1
ATOM 528 O O . ASP A 1 70 ? 9.418 -11.376 3.445 1.00 74.94 70 ASP A O 1
ATOM 532 N N . GLY A 1 71 ? 7.787 -9.967 4.079 1.00 65.75 71 GLY A N 1
ATOM 533 C CA . GLY A 1 71 ? 7.153 -10.864 5.038 1.00 65.75 71 GLY A CA 1
ATOM 534 C C . GLY A 1 71 ? 7.908 -11.011 6.358 1.00 65.75 71 GLY A C 1
ATOM 535 O O . GLY A 1 71 ? 7.579 -11.914 7.126 1.00 65.75 71 GLY A O 1
ATOM 536 N N . GLN A 1 72 ? 8.882 -10.142 6.649 1.00 67.00 72 GLN A N 1
ATOM 537 C CA . GLN A 1 72 ? 9.589 -10.138 7.936 1.00 67.00 72 GLN A CA 1
ATOM 538 C C . GLN A 1 72 ? 8.703 -9.657 9.095 1.00 67.00 72 GLN A C 1
ATOM 540 O O . GLN A 1 72 ? 8.968 -9.965 10.257 1.00 67.00 72 GLN A O 1
ATOM 545 N N . HIS A 1 73 ? 7.610 -8.957 8.783 1.00 65.75 73 HIS A N 1
ATOM 546 C CA . HIS A 1 73 ? 6.636 -8.476 9.753 1.00 65.75 73 HIS A CA 1
ATOM 547 C C . HIS A 1 73 ? 5.320 -9.264 9.656 1.00 65.75 73 HIS A C 1
ATOM 549 O O . HIS A 1 73 ? 4.695 -9.299 8.591 1.00 65.75 73 HIS A O 1
ATOM 555 N N . PRO A 1 74 ? 4.852 -9.890 10.753 1.00 70.12 74 PRO A N 1
ATOM 556 C CA . PRO A 1 74 ? 3.595 -10.619 10.735 1.00 70.12 74 PRO A CA 1
ATOM 557 C C . PRO A 1 74 ? 2.421 -9.643 10.620 1.00 70.12 74 PRO A C 1
ATOM 559 O O . PRO A 1 74 ? 2.234 -8.775 11.472 1.00 70.12 74 PRO A O 1
ATOM 562 N N . VAL A 1 75 ? 1.583 -9.821 9.598 1.00 72.31 75 VAL A N 1
ATOM 563 C CA . VAL A 1 75 ? 0.363 -9.021 9.365 1.00 72.31 75 VAL A CA 1
ATOM 564 C C . VAL A 1 75 ? -0.579 -9.033 10.577 1.00 72.31 75 VAL A C 1
ATOM 566 O O . VAL A 1 75 ? -1.237 -8.040 10.876 1.00 72.31 75 VAL A O 1
ATOM 569 N N . THR A 1 76 ? -0.579 -10.124 11.346 1.00 71.56 76 THR A N 1
ATOM 570 C CA . THR A 1 76 ? -1.344 -10.270 12.594 1.00 71.56 76 THR A CA 1
ATOM 571 C C . THR A 1 76 ? -0.961 -9.256 13.677 1.00 71.56 76 THR A C 1
ATOM 573 O O . THR A 1 76 ? -1.706 -9.089 14.640 1.00 71.56 76 THR A O 1
ATOM 576 N N . SER A 1 77 ? 0.166 -8.552 13.530 1.00 76.31 77 SER A N 1
ATOM 577 C CA . SER A 1 77 ? 0.569 -7.466 14.429 1.00 76.31 77 SER A CA 1
ATOM 578 C C . SER A 1 77 ? -0.147 -6.141 14.146 1.00 76.31 77 SER A C 1
ATOM 580 O O . SER A 1 77 ? -0.260 -5.323 15.058 1.00 76.31 77 SER A O 1
ATOM 582 N N . VAL A 1 78 ? -0.701 -5.938 12.942 1.00 79.50 78 VAL A N 1
ATOM 583 C CA . VAL A 1 78 ? -1.356 -4.676 12.548 1.00 79.50 78 VAL A CA 1
ATOM 584 C C . VAL A 1 78 ? -2.518 -4.309 13.487 1.00 79.50 78 VAL A C 1
ATOM 586 O O . VAL A 1 78 ? -2.532 -3.180 13.976 1.00 79.50 78 VAL A O 1
ATOM 589 N N . PRO A 1 79 ? -3.450 -5.217 13.855 1.00 77.94 79 PRO A N 1
ATOM 590 C CA . PRO A 1 79 ? -4.517 -4.881 14.800 1.00 77.94 79 PRO A CA 1
ATOM 591 C C . PRO A 1 79 ? -4.011 -4.484 16.194 1.00 77.94 79 PRO A C 1
ATOM 593 O O . PRO A 1 79 ? -4.598 -3.618 16.840 1.00 77.94 79 PRO A O 1
ATOM 596 N N . ALA A 1 80 ? -2.936 -5.114 16.677 1.00 79.25 80 ALA A N 1
ATOM 597 C CA . ALA A 1 80 ? -2.337 -4.776 17.968 1.00 79.25 80 ALA A CA 1
ATOM 598 C C . ALA A 1 80 ? -1.635 -3.411 17.912 1.00 79.25 80 ALA A C 1
ATOM 600 O O . ALA A 1 80 ? -1.801 -2.602 18.823 1.00 79.25 80 ALA A O 1
ATOM 601 N N . PHE A 1 81 ? -0.926 -3.132 16.816 1.00 81.69 81 PHE A N 1
ATOM 602 C CA . PHE A 1 81 ? -0.301 -1.840 16.564 1.00 81.69 81 PHE A CA 1
ATOM 603 C C . PHE A 1 81 ? -1.343 -0.719 16.523 1.00 81.69 81 PHE A C 1
ATOM 605 O O . PHE A 1 81 ? -1.228 0.236 17.283 1.00 81.69 81 PHE A O 1
ATOM 612 N N . LEU A 1 82 ? -2.425 -0.875 15.751 1.00 78.69 82 LEU A N 1
ATOM 613 C CA . LEU A 1 82 ? -3.510 0.114 15.685 1.00 78.69 82 LEU A CA 1
ATOM 614 C C . LEU A 1 82 ? -4.162 0.382 17.051 1.00 78.69 82 LEU A C 1
ATOM 616 O O . LEU A 1 82 ? -4.515 1.522 17.346 1.00 78.69 82 LEU A O 1
ATOM 620 N N . LYS A 1 83 ? -4.290 -0.636 17.915 1.00 80.50 83 LYS A N 1
ATOM 621 C CA . LYS A 1 83 ? -4.784 -0.450 19.292 1.00 80.50 83 LYS A CA 1
ATOM 622 C C . LYS A 1 83 ? -3.852 0.404 20.157 1.00 80.50 83 LYS A C 1
ATOM 624 O O . LYS A 1 83 ? -4.345 1.029 21.087 1.00 80.50 83 LYS A O 1
ATOM 629 N N . SER A 1 84 ? -2.550 0.430 19.869 1.00 80.81 84 SER A N 1
ATOM 630 C CA . SER A 1 84 ? -1.552 1.188 20.642 1.00 80.81 84 SER A CA 1
ATOM 631 C C . SER A 1 84 ? -1.427 2.666 20.256 1.00 80.81 84 SER A C 1
ATOM 633 O O . SER A 1 84 ? -0.742 3.409 20.947 1.00 80.81 84 SER A O 1
ATOM 635 N N . ILE A 1 85 ? -2.083 3.095 19.170 1.00 75.31 85 ILE A N 1
ATOM 636 C CA . ILE A 1 85 ? -2.080 4.493 18.692 1.00 75.31 85 ILE A CA 1
ATOM 637 C C . ILE A 1 85 ? -3.252 5.295 19.308 1.00 75.31 85 ILE A C 1
ATOM 639 O O . ILE A 1 85 ? -3.412 6.479 19.024 1.00 75.31 85 ILE A O 1
ATOM 643 N N . LYS A 1 86 ? -4.078 4.662 20.157 1.00 53.81 86 LYS A N 1
ATOM 644 C CA . LYS A 1 86 ? -5.135 5.320 20.942 1.00 53.81 86 LYS A CA 1
ATOM 645 C C . LYS A 1 86 ? -4.638 5.819 22.291 1.00 53.81 86 LYS A C 1
ATOM 647 O O . LYS A 1 86 ? -3.878 5.070 22.940 1.00 53.81 86 LYS A O 1
#